Protein AF-A0A7Y8KXJ3-F1 (afdb_monomer)

Organism: NCBI:txid2610898

Foldseek 3Di:
DDKDKDWDAQPPPGIDIDIHPDDDDPVRVVVVVVVVCVVSPPPPPVPPPDPPDPPPPPPVVVVVVPD

Radius of gyration: 20.07 Å; Cα contacts (8 Å, |Δi|>4): 38; chains: 1; bounding box: 34×30×56 Å

Nearest PDB structures (foldseek):
  6gwj-assembly1_D  TM=3.852E-01  e=9.931E-01  Homo sapiens
  7f8x-assembly1_A  TM=4.207E-01  e=5.570E+00  Homo sapiens
  1xjj-assembly1_A  TM=3.031E-01  e=4.227E+00  Thermotoga maritima

Secondary structure (DSSP, 8-state):
-PPEEEEEEETTTEEEEEEESSPPPHHHHHHHHHHHHHHHHS--TTSSSS---TT---THHHHTT--

Mean predicted aligned error: 14.83 Å

Structure (mmCIF, N/CA/C/O backbone):
data_AF-A0A7Y8KXJ3-F1
#
_entry.id   AF-A0A7Y8KXJ3-F1
#
loop_
_atom_site.group_PDB
_atom_site.id
_atom_site.type_symbol
_atom_site.label_atom_id
_atom_site.label_alt_id
_atom_site.label_comp_id
_atom_site.label_asym_id
_atom_site.label_entity_id
_atom_site.label_seq_id
_atom_site.pdbx_PDB_ins_code
_atom_site.Cartn_x
_atom_site.Cartn_y
_atom_site.Cartn_z
_atom_site.occupancy
_atom_site.B_iso_or_equiv
_atom_site.auth_seq_id
_atom_site.auth_comp_id
_atom_site.auth_asym_id
_atom_site.auth_atom_id
_atom_site.pdbx_PDB_model_num
ATOM 1 N N . MET A 1 1 ? -17.486 1.657 9.220 1.00 54.03 1 MET A N 1
ATOM 2 C CA . MET A 1 1 ? -16.250 0.858 9.352 1.00 54.03 1 MET A CA 1
ATOM 3 C C . MET A 1 1 ? -15.113 1.731 8.858 1.00 54.03 1 MET A C 1
ATOM 5 O O . MET A 1 1 ? -15.266 2.306 7.789 1.00 54.03 1 MET A O 1
ATOM 9 N N . ALA A 1 2 ? -14.074 1.951 9.663 1.00 63.09 2 ALA A N 1
ATOM 10 C CA . ALA A 1 2 ? -12.958 2.817 9.288 1.00 63.09 2 ALA A CA 1
ATOM 11 C C . ALA A 1 2 ? -11.881 1.967 8.607 1.00 63.09 2 ALA A C 1
ATOM 13 O O . ALA A 1 2 ? -11.369 1.035 9.217 1.00 63.09 2 ALA A O 1
ATOM 14 N N . THR A 1 3 ? -11.569 2.273 7.351 1.00 70.75 3 THR A N 1
ATOM 15 C CA . THR A 1 3 ? -10.507 1.610 6.588 1.00 70.75 3 THR A CA 1
ATOM 16 C C . THR A 1 3 ? -9.251 2.471 6.613 1.00 70.75 3 THR A C 1
ATOM 18 O O . THR A 1 3 ? -9.335 3.676 6.369 1.00 70.75 3 THR A O 1
ATOM 21 N N . GLN A 1 4 ? -8.093 1.873 6.882 1.00 79.62 4 GLN A N 1
ATOM 22 C CA . GLN A 1 4 ? -6.800 2.563 6.833 1.00 79.62 4 GLN A CA 1
ATOM 23 C C . GLN A 1 4 ? -6.114 2.265 5.495 1.00 79.62 4 GLN A C 1
ATOM 25 O O . GLN A 1 4 ? -6.075 1.115 5.069 1.00 79.62 4 GLN A O 1
ATOM 30 N N . GLN A 1 5 ? -5.585 3.291 4.826 1.00 85.19 5 GLN A N 1
ATOM 31 C CA . GLN A 1 5 ? -4.839 3.130 3.574 1.00 85.19 5 GLN A CA 1
ATOM 32 C C . GLN A 1 5 ? -3.355 3.395 3.814 1.00 85.19 5 GLN A C 1
ATOM 34 O O . GLN A 1 5 ? -3.000 4.400 4.428 1.00 85.19 5 GLN A O 1
ATOM 39 N N . ILE A 1 6 ? -2.497 2.513 3.308 1.00 85.31 6 ILE A N 1
ATOM 40 C CA . ILE A 1 6 ? -1.038 2.647 3.381 1.00 85.31 6 ILE A CA 1
ATOM 41 C C . ILE A 1 6 ? -0.500 2.596 1.958 1.00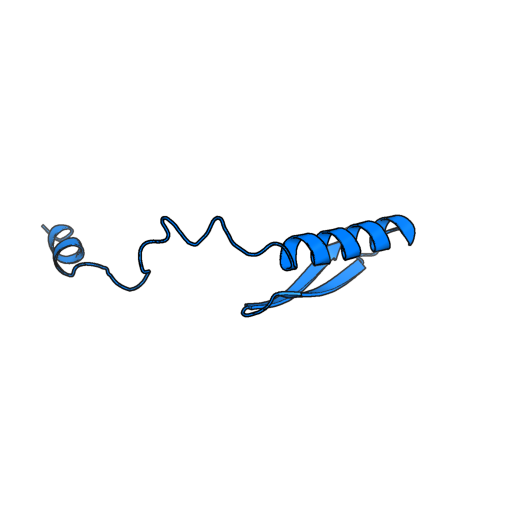 85.31 6 ILE A C 1
ATOM 43 O O . ILE A 1 6 ? -0.851 1.691 1.205 1.00 85.31 6 ILE A O 1
ATOM 47 N N . SER A 1 7 ? 0.326 3.568 1.579 1.00 85.50 7 SER A N 1
ATOM 48 C CA . SER A 1 7 ? 0.958 3.605 0.258 1.00 85.50 7 SER A CA 1
ATOM 49 C C . SER A 1 7 ? 2.467 3.492 0.389 1.00 85.50 7 SER A C 1
ATOM 51 O O . SER A 1 7 ? 3.060 4.187 1.211 1.00 85.50 7 SER A O 1
ATOM 53 N N . PHE A 1 8 ? 3.076 2.638 -0.427 1.00 84.31 8 PHE A N 1
ATOM 54 C CA . PHE A 1 8 ? 4.520 2.407 -0.440 1.00 84.31 8 PHE A CA 1
ATOM 55 C C . PHE A 1 8 ? 5.028 2.208 -1.869 1.00 84.31 8 PHE A C 1
ATOM 57 O O . PHE A 1 8 ? 4.275 1.847 -2.776 1.00 84.31 8 PHE A O 1
ATOM 64 N N . LEU A 1 9 ? 6.312 2.491 -2.083 1.00 84.19 9 LEU A N 1
ATOM 65 C CA . LEU A 1 9 ? 6.964 2.343 -3.381 1.00 84.19 9 LEU A CA 1
ATOM 66 C C . LEU A 1 9 ? 7.487 0.916 -3.543 1.00 84.19 9 LEU A C 1
ATOM 68 O O . LEU A 1 9 ? 8.169 0.403 -2.666 1.00 84.19 9 LEU A O 1
ATOM 72 N N . ILE A 1 10 ? 7.214 0.309 -4.693 1.00 82.25 10 ILE A N 1
ATOM 73 C CA . ILE A 1 10 ? 7.769 -0.971 -5.131 1.00 82.25 10 ILE A CA 1
ATOM 74 C C . ILE A 1 10 ? 8.631 -0.700 -6.371 1.00 82.25 10 ILE A C 1
ATOM 76 O O . ILE A 1 10 ? 8.110 -0.702 -7.487 1.00 82.25 10 ILE A O 1
ATOM 80 N N . PRO A 1 11 ? 9.940 -0.436 -6.244 1.00 75.31 11 PRO A N 1
ATOM 81 C CA . PRO A 1 11 ? 10.807 -0.265 -7.408 1.00 75.31 11 PRO A CA 1
ATOM 82 C C . PRO A 1 11 ? 10.965 -1.576 -8.206 1.00 75.31 11 PRO A C 1
ATOM 84 O O . PRO A 1 11 ? 11.098 -2.640 -7.600 1.00 75.31 11 PRO A O 1
ATOM 87 N N . PRO A 1 12 ? 10.994 -1.548 -9.555 1.00 75.38 12 PRO A N 1
ATOM 88 C CA . PRO A 1 12 ? 10.768 -0.414 -10.465 1.00 75.38 12 PRO A CA 1
ATOM 89 C C . PRO A 1 12 ? 9.283 -0.187 -10.839 1.00 75.38 12 PRO A C 1
ATOM 91 O O . PRO A 1 12 ? 8.984 0.588 -11.740 1.00 75.38 12 PRO A O 1
ATOM 94 N N . TYR A 1 13 ? 8.354 -0.891 -10.196 1.00 79.75 13 TYR A N 1
ATOM 95 C CA . TYR A 1 13 ? 6.949 -1.044 -10.590 1.00 79.75 13 TYR A CA 1
ATOM 96 C C . TYR A 1 13 ? 6.005 0.095 -10.177 1.00 79.75 13 TYR A C 1
ATOM 98 O O . TYR A 1 13 ? 4.871 0.135 -10.649 1.00 79.75 13 TYR A O 1
ATOM 106 N N . GLY A 1 14 ? 6.455 1.031 -9.339 1.00 82.62 14 GLY A N 1
ATOM 107 C CA . GLY A 1 14 ? 5.682 2.213 -8.940 1.00 82.62 14 GLY A CA 1
ATOM 108 C C . GLY A 1 14 ? 5.082 2.094 -7.539 1.00 82.62 14 GLY A C 1
ATOM 109 O O . GLY A 1 14 ? 5.640 1.423 -6.679 1.00 82.62 14 GLY A O 1
ATOM 110 N N . THR A 1 15 ? 3.979 2.793 -7.275 1.00 87.56 15 THR A N 1
ATOM 111 C CA . THR A 1 15 ? 3.358 2.857 -5.940 1.00 87.56 15 THR A CA 1
ATOM 112 C C . THR A 1 15 ? 2.284 1.784 -5.781 1.00 87.56 15 THR A C 1
ATOM 114 O O . THR A 1 15 ? 1.401 1.668 -6.630 1.00 87.56 15 THR A O 1
ATOM 117 N N . ALA A 1 16 ? 2.313 1.049 -4.671 1.00 85.19 16 ALA A N 1
ATOM 118 C CA . ALA A 1 16 ? 1.239 0.157 -4.252 1.00 85.19 16 ALA A CA 1
ATOM 119 C C . ALA A 1 16 ? 0.466 0.754 -3.074 1.00 85.19 16 ALA A C 1
ATOM 121 O O . ALA A 1 16 ? 1.039 1.418 -2.209 1.00 85.19 16 ALA A O 1
ATOM 122 N N . THR A 1 17 ? -0.840 0.487 -3.035 1.00 88.38 17 THR A N 1
ATOM 123 C CA . THR A 1 17 ? -1.729 0.912 -1.950 1.00 88.38 17 THR A CA 1
ATOM 124 C C . THR A 1 17 ? -2.383 -0.307 -1.313 1.00 88.38 17 THR A C 1
ATOM 126 O O . THR A 1 17 ? -3.056 -1.088 -1.985 1.00 88.38 17 THR A O 1
ATOM 129 N N . LEU A 1 18 ? -2.209 -0.448 -0.002 1.00 85.31 18 LEU A N 1
ATOM 130 C CA . LEU A 1 18 ? -2.837 -1.468 0.825 1.00 85.31 18 LEU A CA 1
ATOM 131 C C . LEU A 1 18 ? -4.024 -0.850 1.573 1.00 85.31 18 LEU A C 1
ATOM 133 O O . LEU A 1 18 ? -3.864 0.145 2.279 1.00 85.31 18 LEU A O 1
ATOM 137 N N . ASN A 1 19 ? -5.205 -1.455 1.434 1.00 85.25 19 ASN A N 1
ATOM 138 C CA . ASN A 1 19 ? -6.403 -1.079 2.184 1.00 85.25 19 ASN A CA 1
ATOM 139 C C . ASN A 1 19 ? -6.621 -2.075 3.320 1.00 85.25 19 ASN A C 1
ATOM 141 O O . ASN A 1 19 ? -6.826 -3.263 3.073 1.00 85.25 19 ASN A O 1
ATOM 145 N N . LEU A 1 20 ? -6.597 -1.588 4.554 1.00 82.19 20 LEU A N 1
ATOM 146 C CA . LEU A 1 20 ? -6.772 -2.395 5.750 1.00 82.19 20 LEU A CA 1
ATOM 147 C C . LEU A 1 20 ? -8.203 -2.250 6.284 1.00 82.19 20 LEU A C 1
ATOM 149 O O . LEU A 1 20 ? -8.707 -1.125 6.379 1.00 82.19 20 LEU A O 1
ATOM 153 N N . PRO A 1 21 ? -8.861 -3.367 6.641 1.00 73.69 21 PRO A N 1
ATOM 154 C CA . PRO A 1 21 ? -10.236 -3.358 7.140 1.00 73.69 21 PRO A CA 1
ATOM 155 C C . PRO A 1 21 ? -10.363 -2.774 8.555 1.00 73.69 21 PRO A C 1
ATOM 157 O O . PRO A 1 21 ? -11.467 -2.417 8.960 1.00 73.69 21 PRO A O 1
ATOM 160 N N . GLU A 1 22 ? -9.251 -2.664 9.288 1.00 80.50 22 GLU A N 1
ATOM 161 C CA . GLU A 1 22 ? -9.180 -2.107 10.638 1.00 80.50 22 GLU A CA 1
ATOM 162 C C . GLU A 1 22 ? -7.940 -1.215 10.789 1.00 80.50 22 GLU A C 1
ATOM 164 O O . GLU A 1 22 ? -6.943 -1.380 10.081 1.00 80.50 22 GLU A O 1
ATOM 169 N N . LEU A 1 23 ? -8.017 -0.243 11.701 1.00 80.31 23 LEU A N 1
ATOM 170 C CA . LEU A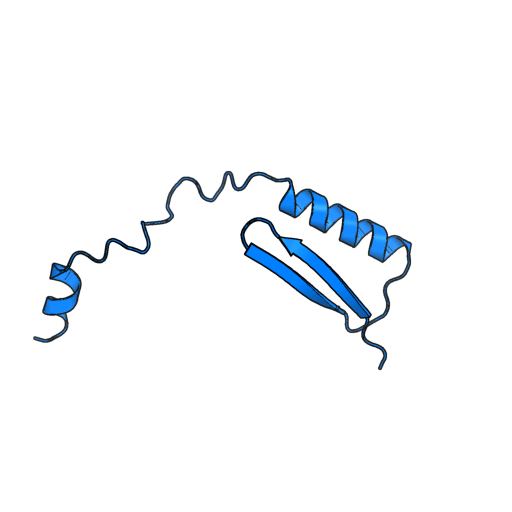 1 23 ? -6.912 0.653 12.017 1.00 80.31 23 LEU A CA 1
ATOM 171 C C . LEU A 1 23 ? -5.847 -0.110 12.812 1.00 80.31 23 LEU A C 1
ATOM 173 O O . LEU A 1 23 ? -6.133 -0.624 13.893 1.00 80.31 23 LEU A O 1
ATOM 177 N N . LEU A 1 24 ? -4.618 -0.171 12.300 1.00 80.06 24 LEU A N 1
ATOM 178 C CA . LEU A 1 24 ? -3.540 -0.846 13.015 1.00 80.06 24 LEU A CA 1
ATOM 179 C C . LEU A 1 24 ? -3.143 -0.061 14.266 1.00 80.06 24 LEU A C 1
ATOM 181 O O . LEU A 1 24 ? -3.112 1.173 14.275 1.00 80.06 24 LEU A O 1
ATOM 185 N N . THR A 1 25 ? -2.773 -0.792 15.316 1.00 86.56 25 THR A N 1
ATOM 186 C CA . THR A 1 25 ? -2.039 -0.198 16.433 1.00 86.56 25 THR A CA 1
ATOM 187 C C . THR A 1 25 ?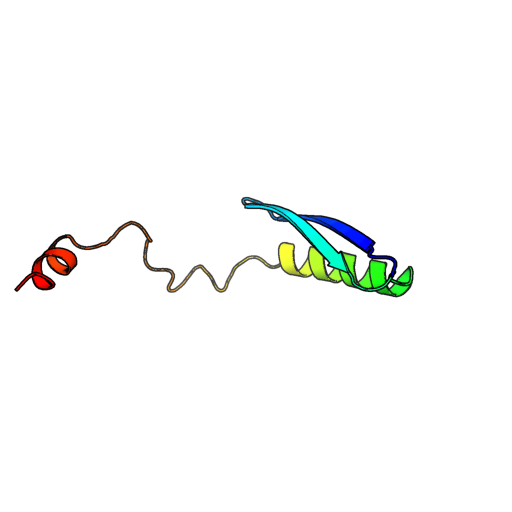 -0.663 0.283 15.947 1.00 86.56 25 THR A C 1
ATOM 189 O O . THR A 1 25 ? -0.133 -0.265 14.975 1.00 86.56 25 THR A O 1
ATOM 192 N N . PRO A 1 26 ? -0.041 1.270 16.617 1.00 83.50 26 PRO A N 1
ATOM 193 C CA . PRO A 1 26 ? 1.288 1.763 16.240 1.00 83.50 26 PRO A CA 1
ATOM 194 C C . PRO A 1 26 ? 2.342 0.649 16.129 1.00 83.50 26 PRO A C 1
ATOM 196 O O . PRO A 1 26 ? 3.128 0.629 15.187 1.00 83.50 26 PRO A O 1
ATOM 199 N N . ASP A 1 27 ? 2.304 -0.322 17.047 1.00 84.50 27 ASP A N 1
ATOM 200 C CA . ASP A 1 27 ? 3.173 -1.505 17.040 1.00 84.50 27 ASP A CA 1
ATOM 201 C C . ASP A 1 27 ? 2.952 -2.392 15.806 1.00 84.50 27 ASP A C 1
ATOM 203 O O . ASP A 1 27 ? 3.905 -2.834 15.165 1.00 84.50 27 ASP A O 1
ATOM 207 N N . ALA A 1 28 ? 1.690 -2.656 15.454 1.00 84.56 28 ALA A N 1
ATOM 208 C CA . ALA A 1 28 ? 1.355 -3.472 14.291 1.00 84.56 28 ALA A CA 1
ATOM 209 C C . ALA A 1 28 ? 1.746 -2.773 12.981 1.00 84.56 28 ALA A C 1
ATOM 211 O O . ALA A 1 28 ? 2.222 -3.431 12.057 1.00 84.56 28 ALA A O 1
ATOM 212 N N . PHE A 1 29 ? 1.611 -1.446 12.926 1.00 84.62 29 PHE A N 1
ATOM 213 C CA . PHE A 1 29 ? 2.078 -0.646 11.798 1.00 84.62 29 PHE A CA 1
ATOM 214 C C . PHE A 1 29 ? 3.604 -0.711 11.646 1.00 84.62 29 PHE A C 1
ATOM 216 O O . PHE A 1 29 ? 4.084 -0.988 10.553 1.00 84.62 29 PHE A O 1
ATOM 223 N N . ALA A 1 30 ? 4.368 -0.551 12.733 1.00 85.62 30 ALA A N 1
ATOM 224 C CA . ALA A 1 30 ? 5.831 -0.635 12.692 1.00 85.62 30 ALA A CA 1
ATOM 225 C C . ALA A 1 30 ? 6.334 -2.010 12.212 1.00 85.62 30 ALA A C 1
ATOM 227 O O . ALA A 1 30 ? 7.302 -2.095 11.452 1.00 85.62 30 ALA A O 1
ATOM 228 N N . ARG A 1 31 ? 5.652 -3.094 12.610 1.00 87.38 31 ARG A N 1
ATOM 229 C CA . ARG A 1 31 ? 5.951 -4.449 12.115 1.00 87.38 31 ARG A CA 1
ATOM 230 C C . ARG A 1 31 ? 5.628 -4.612 10.633 1.00 87.38 31 ARG A C 1
ATOM 232 O O . ARG A 1 31 ? 6.398 -5.256 9.930 1.00 87.38 31 ARG A O 1
ATOM 239 N N . LEU A 1 32 ? 4.507 -4.054 10.172 1.00 85.62 32 LEU A N 1
ATOM 240 C CA . LEU A 1 32 ? 4.123 -4.090 8.762 1.00 85.62 32 LEU A CA 1
ATOM 241 C C . LEU A 1 32 ? 5.125 -3.317 7.897 1.00 85.62 32 LEU A C 1
ATOM 243 O O . LEU A 1 32 ? 5.568 -3.843 6.884 1.00 85.62 32 LEU A O 1
ATOM 247 N N . ASP A 1 33 ? 5.510 -2.116 8.321 1.00 84.62 33 ASP A N 1
ATOM 248 C CA . ASP A 1 33 ? 6.494 -1.274 7.633 1.00 84.62 33 ASP A CA 1
ATOM 249 C C . ASP A 1 33 ? 7.855 -1.980 7.516 1.00 84.62 33 ASP A C 1
ATOM 251 O O . ASP A 1 33 ? 8.376 -2.144 6.415 1.00 84.62 33 ASP A O 1
ATOM 255 N N . SER A 1 34 ? 8.351 -2.547 8.623 1.00 85.06 34 SER A N 1
ATOM 256 C CA . SER A 1 34 ? 9.601 -3.326 8.632 1.00 85.06 34 SER A CA 1
ATOM 257 C C . SER A 1 34 ? 9.527 -4.571 7.737 1.00 85.06 34 SER A C 1
ATOM 259 O O . SER A 1 34 ? 10.502 -4.924 7.079 1.00 85.06 34 SER A O 1
ATOM 261 N N . ALA A 1 35 ? 8.375 -5.251 7.698 1.00 86.31 35 ALA A N 1
ATOM 262 C CA . ALA A 1 35 ? 8.177 -6.420 6.843 1.00 86.31 35 ALA A CA 1
ATOM 263 C C . ALA A 1 35 ? 8.121 -6.0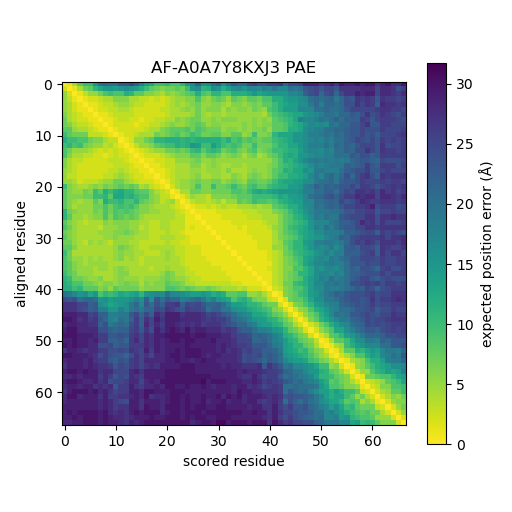47 5.353 1.00 86.31 35 ALA A C 1
ATOM 265 O O . ALA A 1 35 ? 8.638 -6.796 4.525 1.00 86.31 35 ALA A O 1
ATOM 266 N N . ILE A 1 36 ? 7.517 -4.902 5.011 1.00 84.88 36 ILE A N 1
ATOM 267 C CA . ILE A 1 36 ? 7.501 -4.372 3.641 1.00 84.88 36 ILE A CA 1
ATOM 268 C C . ILE A 1 36 ? 8.923 -4.011 3.212 1.00 84.88 36 ILE A C 1
ATOM 270 O O . ILE A 1 36 ? 9.343 -4.432 2.137 1.00 84.88 36 ILE A O 1
ATOM 274 N N . ASP A 1 37 ? 9.673 -3.295 4.051 1.00 83.44 37 ASP A N 1
ATOM 275 C CA . ASP A 1 37 ? 11.056 -2.917 3.749 1.00 83.44 37 ASP A CA 1
ATOM 276 C C . ASP A 1 37 ? 11.936 -4.156 3.534 1.00 83.44 37 ASP A C 1
ATOM 278 O O . ASP A 1 37 ? 12.600 -4.265 2.507 1.00 83.44 37 ASP A O 1
ATOM 282 N N . GLN A 1 38 ? 11.835 -5.163 4.411 1.00 83.88 38 GLN A N 1
ATOM 283 C CA . GLN A 1 38 ? 12.565 -6.421 4.251 1.00 83.88 38 GLN A CA 1
ATOM 284 C C . GLN A 1 38 ? 12.174 -7.162 2.962 1.00 83.88 38 GLN A C 1
ATOM 286 O O . GLN A 1 38 ? 13.050 -7.604 2.223 1.00 83.88 38 GLN A O 1
ATOM 291 N N . ALA A 1 39 ? 10.878 -7.273 2.656 1.00 80.56 39 ALA A N 1
ATOM 292 C CA . ALA A 1 39 ? 10.403 -7.953 1.449 1.00 80.56 39 ALA A CA 1
ATOM 293 C C . ALA A 1 39 ? 10.823 -7.241 0.150 1.00 80.56 39 ALA A C 1
ATOM 295 O O . ALA A 1 39 ? 10.991 -7.892 -0.881 1.00 80.56 39 ALA A O 1
ATOM 296 N N . LEU A 1 40 ? 10.981 -5.914 0.185 1.00 78.12 40 LEU A N 1
ATOM 297 C CA . LEU A 1 40 ? 11.491 -5.121 -0.936 1.00 78.12 40 LEU A CA 1
ATOM 298 C C . LEU A 1 40 ? 13.023 -5.144 -1.023 1.00 78.12 40 LEU A C 1
ATOM 300 O O . LEU A 1 40 ? 13.571 -5.051 -2.124 1.00 78.12 40 LEU A O 1
ATOM 304 N N . ALA A 1 41 ? 13.705 -5.244 0.120 1.00 75.25 41 ALA A N 1
ATOM 305 C CA . ALA A 1 41 ? 15.157 -5.282 0.220 1.00 75.25 41 ALA A CA 1
ATOM 306 C C . ALA A 1 41 ? 15.737 -6.652 -0.139 1.00 75.25 41 ALA A C 1
ATOM 308 O O . ALA A 1 41 ? 16.875 -6.705 -0.608 1.00 75.25 41 ALA A O 1
ATOM 309 N N . GLU A 1 42 ? 14.990 -7.745 0.053 1.00 67.31 42 GLU A N 1
ATOM 310 C CA . GLU A 1 42 ? 15.418 -9.058 -0.418 1.00 67.31 42 GLU A CA 1
ATOM 311 C C . GLU A 1 42 ? 15.557 -9.024 -1.950 1.00 67.31 42 GLU A C 1
ATOM 313 O O . GLU A 1 42 ? 14.563 -8.895 -2.677 1.00 67.31 42 GLU A O 1
ATOM 318 N N . PRO A 1 4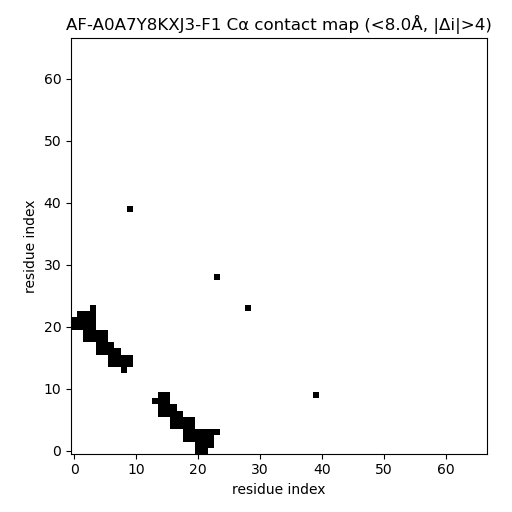3 ? 16.793 -9.115 -2.487 1.00 58.28 43 PRO A N 1
ATOM 319 C CA . PRO A 1 43 ? 16.978 -9.187 -3.918 1.00 58.28 43 PRO A CA 1
ATOM 320 C C . PRO A 1 43 ? 16.235 -10.421 -4.407 1.00 58.28 43 PRO A C 1
ATOM 322 O O . PRO A 1 43 ? 16.282 -11.480 -3.787 1.00 58.28 43 PRO A O 1
ATOM 325 N N . ARG A 1 44 ? 15.557 -10.263 -5.540 1.00 55.75 44 ARG A N 1
ATOM 326 C CA . ARG A 1 44 ? 14.760 -11.254 -6.271 1.00 55.75 44 ARG A CA 1
ATOM 327 C C . ARG A 1 44 ? 15.594 -12.454 -6.748 1.00 55.75 44 ARG A C 1
ATOM 329 O O . ARG A 1 44 ? 15.531 -12.818 -7.919 1.00 55.75 44 ARG A O 1
ATOM 336 N N . GLN A 1 45 ? 16.384 -13.079 -5.878 1.00 49.56 45 GLN A N 1
ATOM 337 C CA . GLN A 1 45 ? 17.266 -14.203 -6.185 1.00 49.56 45 GLN A CA 1
ATOM 338 C C . GLN A 1 45 ? 16.492 -15.441 -6.658 1.00 49.56 45 GLN A C 1
ATOM 340 O O . GLN A 1 45 ? 17.100 -16.352 -7.202 1.00 49.56 45 GLN A O 1
ATOM 345 N N . ALA A 1 46 ? 15.161 -15.458 -6.541 1.00 49.34 46 ALA A N 1
ATOM 346 C CA . ALA A 1 46 ? 14.306 -16.504 -7.100 1.00 49.34 46 ALA A CA 1
ATOM 347 C C . ALA A 1 46 ? 13.784 -16.220 -8.527 1.00 49.34 46 ALA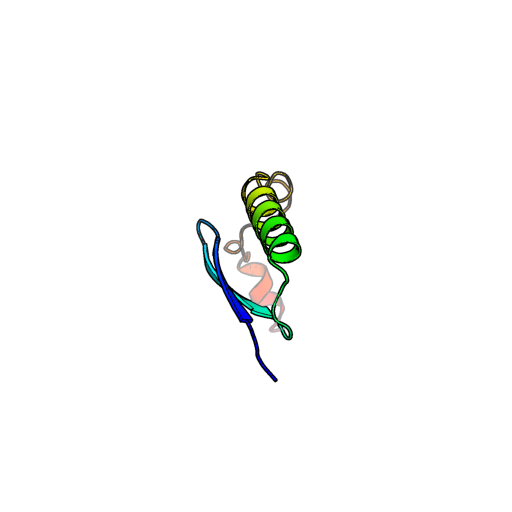 A C 1
ATOM 349 O O . ALA A 1 46 ? 13.065 -17.042 -9.078 1.00 49.34 46 ALA A O 1
ATOM 350 N N . LEU A 1 47 ? 14.106 -15.071 -9.135 1.00 49.91 47 LEU A N 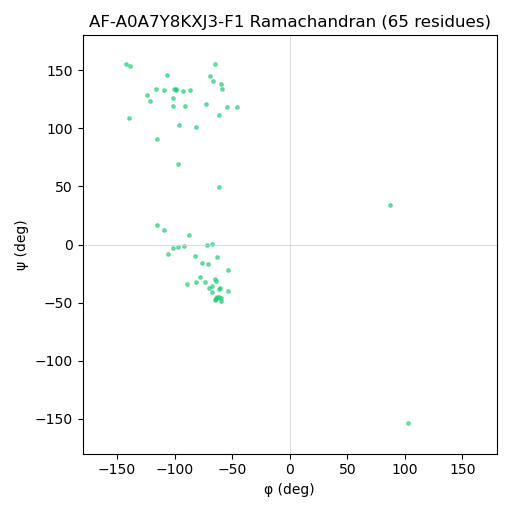1
ATOM 351 C CA . LEU A 1 47 ? 13.583 -14.660 -10.453 1.00 49.91 47 LEU A CA 1
ATOM 352 C C . LEU A 1 47 ? 14.678 -14.552 -11.527 1.00 49.91 47 LEU A C 1
ATOM 354 O O . LEU A 1 47 ? 14.478 -13.910 -12.554 1.00 49.91 47 LEU A O 1
ATOM 358 N N . GLY A 1 48 ? 15.842 -15.155 -11.265 1.00 46.81 48 GLY A N 1
ATOM 359 C CA . GLY A 1 48 ? 16.973 -15.244 -12.194 1.00 46.81 48 GLY A CA 1
ATOM 360 C C . GLY A 1 48 ? 17.119 -16.596 -12.899 1.00 46.81 48 GLY A C 1
ATOM 361 O O . GLY A 1 48 ? 17.997 -16.728 -13.741 1.00 46.81 48 GLY A O 1
ATOM 362 N N . ASP A 1 49 ? 16.274 -17.580 -12.585 1.00 50.84 49 ASP A N 1
ATOM 363 C CA . ASP A 1 49 ? 16.308 -18.918 -13.178 1.00 50.84 49 ASP A CA 1
ATOM 364 C C . ASP A 1 49 ? 14.849 -19.347 -13.428 1.00 50.84 49 ASP A C 1
ATOM 366 O O . ASP A 1 49 ? 14.093 -19.540 -12.482 1.00 50.84 49 ASP A O 1
ATOM 370 N N . ALA A 1 50 ? 14.420 -19.407 -14.693 1.00 54.66 50 ALA A N 1
ATOM 371 C CA . ALA A 1 50 ? 13.077 -19.812 -15.158 1.00 54.66 50 ALA A CA 1
ATOM 372 C C . ALA A 1 50 ? 11.943 -18.761 -15.256 1.00 54.66 50 ALA A C 1
ATOM 374 O O . ALA A 1 50 ? 10.769 -19.114 -15.148 1.00 54.66 50 ALA A O 1
ATOM 375 N N . ALA A 1 51 ? 12.233 -17.501 -15.590 1.00 56.50 51 ALA A N 1
ATOM 376 C CA . ALA A 1 51 ? 11.241 -16.691 -16.310 1.00 56.50 51 ALA A CA 1
ATOM 377 C C . ALA A 1 51 ? 11.560 -16.769 -17.815 1.00 56.50 51 ALA A C 1
ATOM 379 O O . ALA A 1 51 ? 12.528 -16.135 -18.240 1.00 56.50 51 ALA A O 1
ATOM 380 N N . PRO A 1 52 ? 10.831 -17.564 -18.627 1.00 53.00 52 PRO A N 1
ATOM 381 C CA . PRO A 1 52 ? 10.991 -17.492 -20.071 1.00 53.00 52 PRO A CA 1
ATOM 382 C C . PRO A 1 52 ? 10.671 -16.066 -20.522 1.00 53.00 52 PRO A C 1
ATOM 384 O O . PRO A 1 52 ? 9.699 -15.461 -20.063 1.00 53.00 52 PRO A O 1
ATOM 387 N N . ASP A 1 53 ? 11.536 -15.533 -21.380 1.00 54.88 53 ASP A N 1
ATOM 388 C CA . ASP A 1 53 ? 11.395 -14.221 -21.996 1.00 54.88 53 ASP A CA 1
ATOM 389 C C . ASP A 1 53 ? 9.951 -14.036 -22.509 1.00 54.88 53 ASP A C 1
ATOM 391 O O . ASP A 1 53 ? 9.507 -14.812 -23.361 1.00 54.88 53 ASP A O 1
ATOM 395 N N . PRO A 1 54 ? 9.183 -13.046 -22.010 1.00 56.94 54 PRO A N 1
ATOM 396 C CA . PRO A 1 54 ? 7.788 -12.862 -22.410 1.00 56.94 54 PRO A CA 1
ATOM 397 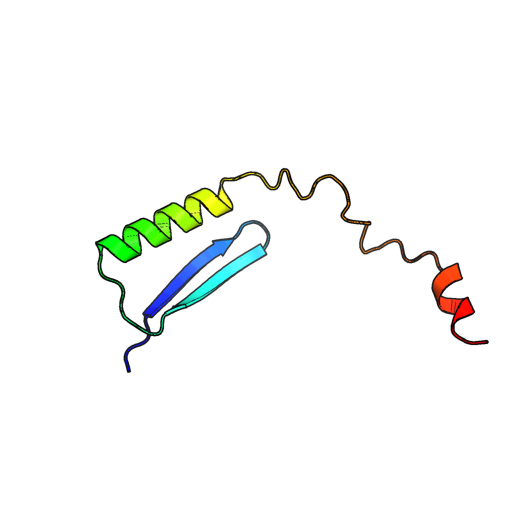C C . PRO A 1 54 ? 7.634 -12.423 -23.879 1.00 56.94 54 PRO A C 1
ATOM 399 O O . PRO A 1 54 ? 6.509 -12.209 -24.331 1.00 56.94 54 PRO A O 1
ATOM 402 N N . GLY A 1 55 ? 8.738 -12.272 -24.620 1.00 55.66 55 GLY A N 1
ATOM 403 C CA . GLY A 1 55 ? 8.779 -11.893 -26.027 1.00 55.66 55 GLY A CA 1
ATOM 404 C C . GLY A 1 55 ? 9.107 -13.027 -27.001 1.00 55.66 55 GLY A C 1
ATOM 405 O O . GLY A 1 55 ? 8.955 -12.819 -28.203 1.00 55.66 55 GLY A O 1
ATOM 406 N N . SER A 1 56 ? 9.498 -14.223 -26.549 1.00 51.81 56 SER A N 1
ATOM 407 C CA . SER A 1 56 ? 9.794 -15.348 -27.454 1.00 51.81 56 SER A CA 1
ATOM 408 C C . SER A 1 56 ? 8.607 -16.297 -27.588 1.00 51.81 56 SER A C 1
ATOM 410 O O . SER A 1 56 ? 8.635 -17.440 -27.141 1.00 51.81 56 SER A O 1
ATOM 412 N N . ILE A 1 57 ? 7.540 -15.825 -28.235 1.00 60.28 57 ILE A N 1
ATOM 413 C CA . ILE A 1 57 ? 6.591 -16.737 -28.879 1.00 60.28 57 ILE A CA 1
ATOM 414 C C . ILE A 1 57 ? 7.211 -17.096 -30.226 1.00 60.28 57 ILE A C 1
ATOM 416 O O . ILE A 1 57 ? 7.171 -16.305 -31.169 1.00 60.28 57 ILE A O 1
ATOM 420 N N . GLU A 1 58 ? 7.818 -18.277 -30.308 1.00 57.88 58 GLU A N 1
ATOM 421 C CA . GLU A 1 58 ? 8.255 -18.855 -31.576 1.00 57.88 58 GLU A CA 1
ATOM 422 C C . GLU A 1 58 ? 7.040 -18.906 -32.517 1.00 57.88 58 GLU A C 1
ATOM 424 O O . GLU A 1 58 ? 6.025 -19.534 -32.208 1.00 57.88 58 GLU A O 1
ATOM 429 N N . TYR A 1 59 ? 7.122 -18.190 -33.642 1.00 53.84 59 TYR A N 1
ATOM 430 C CA . TYR A 1 59 ? 6.019 -17.954 -34.588 1.00 53.84 59 TYR A CA 1
ATOM 431 C C . TYR A 1 59 ? 5.347 -19.257 -35.081 1.00 53.84 59 TYR A C 1
ATOM 433 O O . TYR A 1 59 ? 4.171 -19.259 -35.446 1.00 53.84 59 TYR A O 1
ATOM 441 N N . ASP A 1 60 ? 6.058 -20.385 -35.004 1.00 55.59 60 ASP A N 1
ATOM 442 C CA . ASP A 1 60 ? 5.573 -21.733 -35.324 1.00 55.59 60 ASP A CA 1
ATOM 443 C C . ASP A 1 60 ? 4.441 -22.222 -34.395 1.00 55.59 60 ASP A C 1
ATOM 445 O O . ASP A 1 60 ? 3.525 -22.930 -34.822 1.00 55.59 60 ASP A O 1
ATOM 449 N N . SER A 1 61 ? 4.430 -21.788 -33.128 1.00 55.88 61 SER A N 1
ATOM 450 C CA . SER A 1 61 ? 3.450 -22.241 -32.126 1.00 55.88 61 SER A CA 1
ATOM 451 C C . SER A 1 61 ? 2.061 -21.607 -32.281 1.00 55.88 61 SER A C 1
ATOM 453 O O . SER A 1 61 ? 1.087 -22.095 -31.702 1.00 55.88 61 SER A O 1
ATOM 455 N N . TRP A 1 62 ? 1.937 -20.519 -33.050 1.00 57.75 62 TRP A N 1
ATOM 456 C CA . TRP A 1 62 ? 0.647 -19.862 -33.291 1.00 57.75 62 TRP A CA 1
ATOM 457 C C . TRP A 1 62 ? -0.082 -20.433 -34.515 1.00 57.75 62 TRP A C 1
ATOM 459 O O . TRP A 1 62 ? -1.307 -20.558 -34.492 1.00 57.75 62 TRP A O 1
ATOM 469 N N . LEU A 1 63 ? 0.656 -20.856 -35.549 1.00 57.44 63 LEU A N 1
ATOM 470 C CA . LEU A 1 63 ? 0.067 -21.372 -36.790 1.00 57.44 63 LEU A CA 1
ATOM 471 C C . LEU A 1 63 ? -0.532 -22.781 -36.622 1.00 57.44 63 LEU A C 1
ATOM 473 O O . LEU A 1 63 ? -1.564 -23.092 -37.212 1.00 57.44 63 LEU A O 1
ATOM 477 N N . ASN A 1 64 ? 0.054 -23.604 -35.746 1.00 55.62 64 ASN A N 1
ATOM 478 C CA . ASN A 1 64 ? -0.398 -24.978 -35.480 1.00 55.62 64 ASN A CA 1
ATOM 479 C C . ASN A 1 64 ? -1.714 -25.073 -34.686 1.00 55.62 64 ASN A C 1
ATOM 481 O O . ASN A 1 64 ? -2.187 -26.169 -34.400 1.00 55.62 64 ASN A O 1
ATOM 485 N N . ARG A 1 65 ? -2.314 -23.935 -34.309 1.00 57.00 65 ARG A N 1
ATOM 486 C CA . ARG A 1 65 ? -3.621 -23.896 -33.639 1.00 57.00 65 ARG A CA 1
ATOM 487 C C . ARG A 1 65 ? -4.797 -23.636 -34.586 1.00 57.00 65 ARG A C 1
ATOM 489 O O . ARG A 1 65 ? -5.931 -23.595 -34.116 1.00 57.00 65 ARG A O 1
ATOM 496 N N . GLN A 1 66 ? -4.541 -23.422 -35.880 1.00 57.75 66 GLN A N 1
ATOM 497 C CA . GLN A 1 66 ? -5.578 -23.144 -36.885 1.00 57.75 66 GLN A CA 1
ATOM 498 C C . GLN A 1 66 ? -5.818 -24.292 -37.883 1.00 57.75 66 GLN A C 1
ATOM 500 O O . GLN A 1 66 ? -6.503 -24.066 -38.882 1.00 57.75 66 GLN A O 1
ATOM 505 N N . GLN A 1 67 ? -5.291 -25.496 -37.630 1.00 48.28 67 GLN A N 1
ATOM 506 C CA . GLN A 1 67 ? -5.609 -26.699 -38.414 1.00 48.28 67 GLN A CA 1
ATOM 507 C C . GLN A 1 67 ? -6.409 -27.710 -37.599 1.00 48.28 67 GLN A C 1
ATOM 509 O O . GLN A 1 67 ? -6.068 -27.905 -36.411 1.00 48.28 67 GLN A O 1
#

pLDDT: mean 71.18, std 14.17, range [46.81, 88.38]

Solvent-accessible surface area (backbone atoms only — not comparable to full-atom values): 4496 Å² total; per-residue (Å²): 134,65,66,38,78,49,76,50,79,42,87,94,81,44,77,49,74,48,80,34,84,53,73,69,53,72,69,57,44,54,52,51,53,54,50,50,52,50,65,68,65,52,72,68,77,78,67,79,69,88,69,75,67,94,80,71,73,60,73,69,71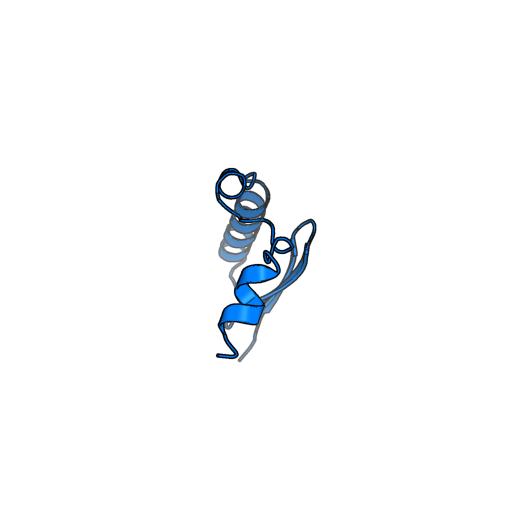,64,61,72,72,78,114

Sequence (67 aa):
MATQQISFLIPPYGTATLNLPELLTPDAFARLDSAIDQALAEPRQALGDAAPDPGSIEYDSWLNRQQ